Protein AF-A0A8S9KNM1-F1 (afdb_monomer_lite)

Sequence (98 aa):
MGGGGMEELTEDEKRALRGSKFAPLTSLPSSSRSQLPRLAHPGGPLKTNKAAALAKFLERKLQDPNGLSSIDPDLIELAVKNARDTVISSEYCKTKIL

Structure (mmCIF, N/CA/C/O backbone):
data_AF-A0A8S9KNM1-F1
#
_entry.id   AF-A0A8S9KNM1-F1
#
loop_
_atom_site.group_PDB
_atom_site.id
_atom_site.type_symbol
_atom_site.label_atom_id
_atom_site.label_alt_id
_atom_site.label_comp_id
_atom_site.label_asym_id
_atom_site.label_entity_id
_atom_site.label_seq_id
_atom_site.pdbx_PDB_ins_code
_atom_site.Cartn_x
_atom_site.Cartn_y
_atom_site.Cartn_z
_atom_site.occupancy
_atom_site.B_iso_or_equiv
_atom_site.auth_seq_id
_atom_site.auth_comp_id
_atom_site.auth_asym_id
_atom_site.auth_atom_id
_atom_site.pdbx_PDB_model_num
ATOM 1 N N . MET A 1 1 ? -4.610 57.452 -8.379 1.00 40.00 1 MET A N 1
ATOM 2 C CA . MET A 1 1 ? -4.858 56.864 -7.045 1.00 40.00 1 MET A CA 1
ATOM 3 C C . MET A 1 1 ? -3.548 56.306 -6.505 1.00 40.00 1 MET A C 1
ATOM 5 O O . MET A 1 1 ? -2.939 55.520 -7.216 1.00 40.00 1 MET A O 1
ATOM 9 N N . GLY A 1 2 ? -3.169 56.713 -5.284 1.00 42.28 2 GLY A N 1
ATOM 10 C CA . GLY A 1 2 ? -2.016 56.240 -4.493 1.00 42.28 2 GLY A CA 1
ATOM 11 C C . GLY A 1 2 ? -0.707 56.947 -4.853 1.00 42.28 2 GLY A C 1
ATOM 12 O O . GLY A 1 2 ? -0.275 56.846 -5.989 1.00 42.28 2 GLY A O 1
ATOM 13 N N . GLY A 1 3 ? -0.012 57.699 -4.003 1.00 40.81 3 GLY A N 1
ATOM 14 C CA . GLY A 1 3 ? -0.019 57.946 -2.550 1.00 40.81 3 GLY A CA 1
ATOM 15 C C . GLY A 1 3 ? 1.417 58.434 -2.267 1.00 40.81 3 GLY A C 1
ATOM 16 O O . GLY A 1 3 ? 2.352 57.832 -2.774 1.00 40.81 3 GLY A O 1
ATOM 17 N N . GLY A 1 4 ? 1.703 59.598 -1.693 1.00 41.41 4 GLY A N 1
ATOM 18 C CA . GLY A 1 4 ? 1.230 60.128 -0.422 1.00 41.41 4 GLY A CA 1
ATOM 19 C C . GLY A 1 4 ? 2.421 60.106 0.545 1.00 41.41 4 GLY A C 1
ATOM 20 O O . GLY A 1 4 ? 2.711 59.056 1.100 1.00 41.41 4 GLY A O 1
ATOM 21 N N . GLY A 1 5 ? 3.108 61.247 0.698 1.00 44.25 5 GLY A N 1
ATOM 22 C CA . GLY A 1 5 ? 4.025 61.522 1.815 1.00 44.25 5 GLY A CA 1
ATOM 23 C C . GLY A 1 5 ? 5.495 61.116 1.650 1.00 44.25 5 GLY A C 1
ATOM 24 O O . GLY A 1 5 ? 5.974 60.251 2.370 1.00 44.25 5 GLY A O 1
ATOM 25 N N . MET A 1 6 ? 6.251 61.803 0.788 1.00 49.16 6 MET A N 1
ATOM 26 C CA . MET A 1 6 ? 7.653 62.105 1.121 1.00 49.16 6 MET A CA 1
ATOM 27 C C . MET A 1 6 ? 7.691 63.511 1.708 1.00 49.16 6 MET A C 1
ATOM 29 O O . MET A 1 6 ? 8.145 64.459 1.074 1.00 49.16 6 MET A O 1
ATOM 33 N N . GLU A 1 7 ? 7.127 63.641 2.909 1.00 53.19 7 GLU A N 1
ATOM 34 C CA . GLU A 1 7 ? 7.521 64.731 3.790 1.00 53.19 7 GLU A CA 1
ATOM 35 C C . GLU A 1 7 ? 9.034 64.606 3.980 1.00 53.19 7 GLU A C 1
ATOM 37 O O . GLU A 1 7 ? 9.571 63.505 4.128 1.00 53.19 7 GLU A O 1
ATOM 42 N N . GLU A 1 8 ? 9.728 65.724 3.824 1.00 62.62 8 GLU A N 1
ATOM 43 C CA . GLU A 1 8 ? 11.176 65.825 3.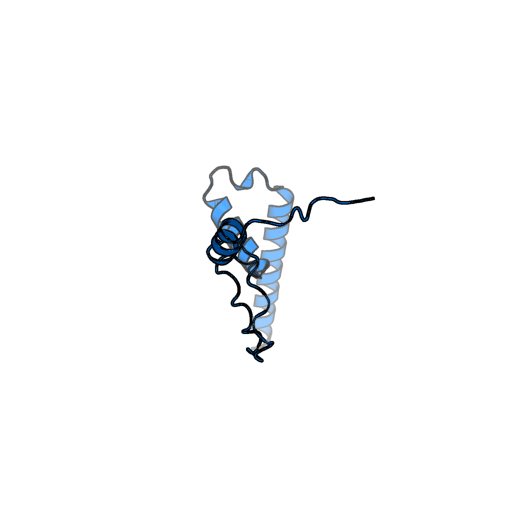865 1.00 62.62 8 GLU A CA 1
ATOM 44 C C . GLU A 1 8 ? 11.690 65.311 5.213 1.00 62.62 8 GLU A C 1
ATOM 46 O O . GLU A 1 8 ? 11.739 66.044 6.195 1.00 62.62 8 GLU A O 1
ATOM 51 N N . LEU A 1 9 ? 12.028 64.020 5.269 1.00 62.06 9 LEU A N 1
ATOM 52 C CA . LEU A 1 9 ? 12.544 63.400 6.484 1.00 62.06 9 LEU A CA 1
ATOM 53 C C . LEU A 1 9 ? 13.780 64.174 6.943 1.00 62.06 9 LEU A C 1
ATOM 55 O O . LEU A 1 9 ? 14.692 64.433 6.137 1.00 62.06 9 LEU A O 1
ATOM 59 N N . THR A 1 10 ? 13.806 64.520 8.227 1.00 73.25 10 THR A N 1
ATOM 60 C CA . THR A 1 10 ? 14.947 65.206 8.834 1.00 73.25 10 THR A CA 1
ATOM 61 C C . THR A 1 10 ? 16.213 64.354 8.674 1.00 73.25 10 THR A C 1
ATOM 63 O O . THR A 1 10 ? 16.153 63.129 8.522 1.00 73.25 10 THR A O 1
ATOM 66 N N . GLU A 1 11 ? 17.385 64.994 8.644 1.00 76.12 11 GLU A N 1
ATOM 67 C CA . GLU A 1 11 ? 18.688 64.319 8.468 1.00 76.12 11 GLU A CA 1
ATOM 68 C C . GLU A 1 11 ? 18.862 63.121 9.426 1.00 76.12 11 GLU A C 1
ATOM 70 O O . GLU A 1 11 ? 19.364 62.064 9.028 1.00 76.12 11 GLU A O 1
ATOM 75 N N . ASP A 1 12 ? 18.356 63.241 10.656 1.00 75.88 12 ASP A N 1
ATOM 76 C CA . ASP A 1 12 ? 18.406 62.185 11.669 1.00 75.88 12 ASP A CA 1
ATOM 77 C C . ASP A 1 12 ? 17.510 60.982 11.331 1.00 75.88 12 ASP A C 1
ATOM 79 O O . ASP A 1 12 ? 17.934 59.828 11.462 1.00 75.88 12 ASP A O 1
ATOM 83 N N . GLU A 1 13 ? 16.307 61.216 10.807 1.00 76.38 13 GLU A N 1
ATOM 84 C CA . GLU A 1 13 ? 15.384 60.156 10.383 1.00 76.38 13 GLU A CA 1
ATOM 85 C C . GLU A 1 13 ? 15.915 59.409 9.152 1.00 76.38 13 GLU A C 1
ATOM 87 O O . GLU A 1 13 ? 15.865 58.173 9.087 1.00 76.38 13 GLU A O 1
ATOM 92 N N . LYS A 1 14 ? 16.530 60.131 8.204 1.00 70.56 14 LYS A N 1
ATOM 93 C CA . LYS A 1 14 ? 17.221 59.524 7.052 1.00 70.56 14 LYS A CA 1
ATOM 94 C C . LYS A 1 14 ? 18.376 58.626 7.503 1.00 70.56 14 LYS A C 1
ATOM 96 O O . LYS A 1 14 ? 18.586 57.544 6.940 1.00 70.56 14 LYS A O 1
ATOM 101 N N . ARG A 1 15 ? 19.116 59.030 8.539 1.00 73.31 15 ARG A N 1
ATOM 102 C CA . ARG A 1 15 ? 20.232 58.249 9.089 1.00 73.31 15 ARG A CA 1
ATOM 103 C C . ARG A 1 15 ? 19.752 57.011 9.853 1.00 73.31 15 ARG A C 1
ATOM 105 O O . ARG A 1 15 ? 20.371 55.951 9.723 1.00 73.31 15 ARG A O 1
ATOM 112 N N . ALA A 1 16 ? 18.627 57.106 10.561 1.00 75.19 16 ALA A N 1
ATOM 113 C CA . ALA A 1 16 ? 17.987 55.977 11.234 1.00 75.19 16 ALA A CA 1
ATOM 114 C C . ALA A 1 16 ? 17.506 54.899 10.243 1.00 75.19 16 ALA A C 1
ATOM 116 O O . ALA A 1 16 ? 17.754 53.708 10.456 1.00 75.19 16 ALA A O 1
ATOM 117 N N . LEU A 1 17 ? 16.912 55.297 9.110 1.00 66.50 17 LEU A N 1
ATOM 118 C CA . LEU A 1 17 ? 16.503 54.362 8.053 1.00 66.50 17 LEU A CA 1
ATOM 119 C C . LEU A 1 17 ? 17.694 53.635 7.411 1.00 66.50 17 LEU A C 1
ATOM 121 O O . LEU A 1 17 ? 17.582 52.452 7.091 1.00 66.50 17 LEU A O 1
ATOM 125 N N . ARG A 1 18 ? 18.861 54.287 7.294 1.00 67.25 18 ARG A N 1
ATOM 126 C CA . ARG A 1 18 ? 20.101 53.644 6.818 1.00 67.25 18 ARG A CA 1
ATOM 127 C C . ARG A 1 18 ? 20.642 52.594 7.798 1.00 67.25 18 ARG A C 1
ATOM 129 O O . ARG A 1 18 ? 21.277 51.633 7.371 1.00 67.25 18 ARG A O 1
ATOM 136 N N . GLY A 1 19 ? 20.406 52.773 9.098 1.00 65.56 19 GLY A N 1
ATOM 137 C CA . GLY A 1 19 ? 20.768 51.810 10.145 1.00 65.56 19 GLY A CA 1
ATOM 138 C C . GLY A 1 19 ? 19.749 50.680 10.346 1.00 65.56 19 GLY A C 1
ATOM 139 O O . GLY A 1 19 ? 20.046 49.705 11.044 1.00 65.56 19 GLY A O 1
ATOM 140 N N . SER A 1 20 ? 18.562 50.792 9.741 1.00 66.62 20 SER A N 1
ATOM 141 C CA . SER A 1 20 ? 17.474 49.825 9.885 1.00 66.62 20 SER A CA 1
ATOM 142 C C . SER A 1 20 ? 17.821 48.481 9.241 1.00 66.62 20 SER A C 1
ATOM 144 O O . SER A 1 20 ? 18.112 48.388 8.051 1.00 66.62 20 SER A O 1
ATOM 146 N N . LYS A 1 21 ? 17.721 47.400 10.024 1.00 68.94 21 LYS A N 1
ATOM 147 C CA . LYS A 1 21 ? 17.876 46.005 9.561 1.00 68.94 21 LYS A CA 1
ATOM 148 C C . LYS A 1 21 ? 16.749 45.552 8.618 1.00 68.94 21 LYS A C 1
ATOM 150 O O . LYS A 1 21 ? 16.854 44.476 8.039 1.00 68.94 21 LYS A O 1
ATOM 155 N N . PHE A 1 22 ? 15.690 46.353 8.496 1.00 67.12 22 PHE A N 1
ATOM 156 C CA . PHE A 1 22 ? 14.492 46.063 7.708 1.00 67.12 22 PHE A CA 1
ATOM 157 C C . PHE A 1 22 ? 14.403 46.866 6.406 1.00 67.12 22 PHE A C 1
ATOM 159 O O . PHE A 1 22 ? 13.425 46.715 5.675 1.00 67.12 22 PHE A O 1
ATOM 166 N N . ALA A 1 23 ? 15.400 47.698 6.081 1.00 63.72 23 ALA A N 1
ATOM 167 C CA . ALA A 1 23 ? 15.472 48.274 4.745 1.00 63.72 23 ALA A CA 1
ATOM 168 C C . ALA A 1 23 ? 15.638 47.126 3.728 1.00 63.72 23 ALA A C 1
ATOM 170 O O . ALA A 1 23 ? 16.505 46.268 3.940 1.00 63.72 23 ALA A O 1
ATOM 171 N N . PRO A 1 24 ? 14.838 47.072 2.641 1.00 60.97 24 PRO A N 1
ATOM 172 C CA . PRO A 1 24 ? 15.089 46.138 1.553 1.00 60.97 24 PRO A CA 1
ATOM 173 C C . PRO A 1 24 ? 16.542 46.328 1.147 1.00 60.97 24 PRO A C 1
ATOM 175 O O . PRO A 1 24 ? 16.922 47.454 0.830 1.00 60.97 24 PRO A O 1
ATOM 178 N N . LEU A 1 25 ? 17.357 45.273 1.249 1.00 59.34 25 LEU A N 1
ATOM 179 C CA . LEU A 1 25 ? 18.777 45.329 0.916 1.00 59.34 25 LEU A CA 1
ATOM 180 C C . LEU A 1 25 ? 18.884 45.915 -0.490 1.00 59.34 25 LEU A C 1
ATOM 182 O O . LEU A 1 25 ? 18.550 45.243 -1.468 1.00 59.34 25 LEU A O 1
ATOM 186 N N . THR A 1 26 ? 19.243 47.193 -0.582 1.00 52.25 26 THR A 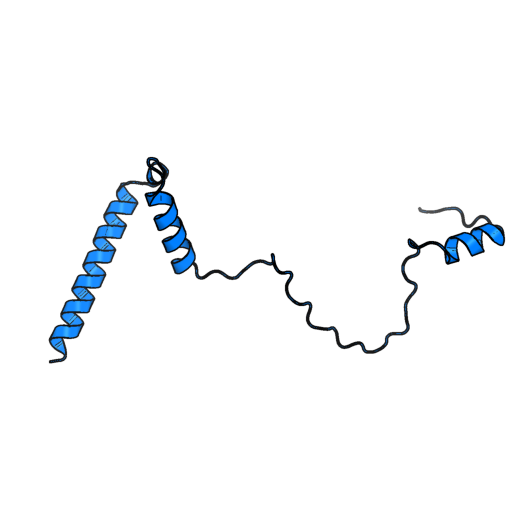N 1
ATOM 187 C CA . THR A 1 26 ? 19.285 47.905 -1.846 1.00 52.25 26 THR A CA 1
ATOM 188 C C . THR A 1 26 ? 20.343 47.219 -2.691 1.00 52.25 26 THR A C 1
ATOM 190 O O . THR A 1 26 ? 21.525 47.232 -2.360 1.00 52.25 26 THR A O 1
ATOM 193 N N . SER A 1 27 ? 19.860 46.517 -3.720 1.00 54.31 27 SER A N 1
ATOM 194 C CA . SER A 1 27 ? 20.552 46.153 -4.955 1.00 54.31 27 SER A CA 1
ATOM 195 C C . SER A 1 27 ? 22.078 46.190 -4.848 1.00 54.31 27 SER A C 1
ATOM 197 O O . SER A 1 27 ? 22.717 47.143 -5.300 1.00 54.31 27 SER A O 1
ATOM 199 N N . LEU A 1 28 ? 22.674 45.141 -4.267 1.00 49.28 28 LEU A N 1
ATOM 200 C CA . LEU A 1 28 ? 24.087 44.879 -4.522 1.00 49.28 28 LEU A CA 1
ATOM 201 C C . LEU A 1 28 ? 24.273 44.792 -6.046 1.00 49.28 28 LEU A C 1
ATOM 203 O O . LEU A 1 28 ? 23.381 44.262 -6.723 1.00 49.28 28 LEU A O 1
ATOM 207 N N . PRO A 1 29 ? 25.396 45.298 -6.596 1.00 45.94 29 PRO A N 1
ATOM 208 C CA . PRO A 1 29 ? 25.679 45.150 -8.015 1.00 45.94 29 PRO A CA 1
ATOM 209 C C . PRO A 1 29 ? 25.522 43.677 -8.359 1.00 45.94 29 PRO A C 1
ATOM 211 O O . PRO A 1 29 ? 25.901 42.825 -7.552 1.00 45.94 29 PRO A O 1
ATOM 214 N N . SER A 1 30 ? 24.918 43.413 -9.519 1.00 53.28 30 SER A N 1
ATOM 215 C CA . SER A 1 30 ? 24.730 42.095 -10.121 1.00 53.28 30 SER A CA 1
ATOM 216 C C . SER A 1 30 ? 26.085 41.403 -10.278 1.00 53.28 30 SER A C 1
ATOM 218 O O . SER A 1 30 ? 26.650 41.311 -11.360 1.00 53.28 30 SER A O 1
ATOM 220 N N . SER A 1 31 ? 26.651 40.962 -9.163 1.00 47.22 31 SER A N 1
ATOM 221 C CA . SER A 1 31 ? 27.779 40.075 -9.112 1.00 47.22 31 SER A CA 1
ATOM 222 C C . SER A 1 31 ? 27.187 38.758 -9.546 1.00 47.22 31 SER A C 1
ATOM 224 O O . SER A 1 31 ? 26.225 38.287 -8.934 1.00 47.22 31 SER A O 1
ATOM 226 N N . SER A 1 32 ? 27.715 38.234 -10.644 1.00 55.12 32 SER A N 1
ATOM 227 C CA . SER A 1 32 ? 27.473 36.915 -11.211 1.00 55.12 32 SER A CA 1
ATOM 228 C C . SER A 1 32 ? 27.796 35.814 -10.197 1.00 55.12 32 SER A C 1
ATOM 230 O O . SER A 1 32 ? 28.643 34.953 -10.422 1.00 55.12 32 SER A O 1
ATOM 232 N N . ARG A 1 33 ? 27.121 35.831 -9.048 1.00 55.16 33 ARG A N 1
ATOM 233 C CA . ARG A 1 33 ? 27.015 34.726 -8.126 1.00 55.16 33 ARG A CA 1
ATOM 234 C C . ARG A 1 33 ? 26.077 33.786 -8.843 1.00 55.16 33 ARG A C 1
ATOM 236 O O . ARG A 1 33 ? 24.858 33.915 -8.736 1.00 55.16 33 ARG A O 1
ATOM 243 N N . SER A 1 34 ? 26.694 32.944 -9.673 1.00 58.12 34 SER A N 1
ATOM 244 C CA . SER A 1 34 ? 26.235 31.597 -9.982 1.00 58.12 34 SER A CA 1
ATOM 245 C C . SER A 1 34 ? 25.098 31.258 -9.038 1.00 58.12 34 SER A C 1
ATOM 247 O O . SER A 1 34 ? 25.313 31.189 -7.825 1.00 58.12 34 SER A O 1
ATOM 249 N N . GLN A 1 35 ? 23.872 31.216 -9.569 1.00 61.59 35 GLN A N 1
ATOM 250 C CA . GLN A 1 35 ? 22.709 30.829 -8.792 1.00 61.59 35 GLN A CA 1
ATOM 251 C C . GLN A 1 35 ? 23.040 29.453 -8.232 1.00 61.59 35 GLN A C 1
ATOM 253 O O . GLN A 1 35 ? 22.943 28.456 -8.943 1.00 61.59 35 GLN A O 1
ATOM 258 N N . LEU A 1 36 ? 23.556 29.423 -7.001 1.00 63.62 36 LEU A N 1
ATOM 259 C CA . LEU A 1 36 ? 23.901 28.193 -6.324 1.00 63.62 36 LEU A CA 1
ATOM 260 C C . LEU A 1 36 ? 22.608 27.388 -6.369 1.00 63.62 36 LEU A C 1
ATOM 262 O O . LEU A 1 36 ? 21.579 27.928 -5.937 1.00 63.62 36 LEU A O 1
ATOM 266 N N . PRO A 1 37 ? 22.614 26.180 -6.965 1.00 69.31 37 PRO A N 1
ATOM 267 C CA . PRO A 1 37 ? 21.420 25.360 -7.026 1.00 69.31 37 PRO A CA 1
ATOM 268 C C . PRO A 1 37 ? 20.868 25.313 -5.613 1.00 69.31 37 PRO A C 1
ATOM 270 O O . PRO A 1 37 ? 21.594 24.924 -4.695 1.00 69.31 37 PRO A O 1
ATOM 273 N N . ARG A 1 38 ? 19.650 25.832 -5.412 1.00 69.00 38 ARG A N 1
ATOM 274 C CA . ARG A 1 38 ? 19.052 25.883 -4.078 1.00 69.00 38 ARG A CA 1
ATOM 275 C C . ARG A 1 38 ? 19.053 24.447 -3.580 1.00 69.00 38 ARG A C 1
ATOM 277 O O . ARG A 1 38 ? 18.321 23.621 -4.123 1.00 69.00 38 ARG A O 1
ATOM 284 N N . LEU A 1 39 ? 19.924 24.146 -2.616 1.00 68.88 39 LEU A N 1
ATOM 285 C CA . LEU A 1 39 ? 19.942 22.843 -1.976 1.00 68.88 39 LEU A CA 1
ATOM 286 C C . LEU A 1 39 ? 18.526 22.626 -1.469 1.00 68.88 39 LEU A C 1
ATOM 288 O O . LEU A 1 39 ? 17.971 23.489 -0.782 1.00 68.88 39 LEU A O 1
ATOM 292 N N . ALA A 1 40 ? 17.907 21.533 -1.912 1.00 72.31 40 ALA A N 1
ATOM 293 C CA . ALA A 1 40 ? 16.562 21.211 -1.489 1.00 72.31 40 ALA A CA 1
ATOM 294 C C . ALA A 1 40 ? 16.548 21.243 0.042 1.00 72.31 40 ALA A C 1
ATOM 296 O O . ALA A 1 40 ? 17.362 20.583 0.686 1.00 72.31 40 ALA A O 1
ATOM 297 N N . HIS A 1 41 ? 15.665 22.063 0.613 1.00 73.81 41 HIS A N 1
ATOM 298 C CA . HIS A 1 41 ? 15.395 22.050 2.044 1.00 73.81 41 HIS A CA 1
ATOM 299 C C . HIS A 1 41 ? 15.270 20.601 2.544 1.00 73.81 41 HIS A C 1
ATOM 301 O O . HIS A 1 41 ? 14.634 19.785 1.871 1.00 73.81 41 HIS A O 1
ATOM 307 N N . PRO A 1 42 ? 15.835 20.273 3.717 1.00 74.94 42 PRO A N 1
ATOM 308 C CA . PRO A 1 42 ? 15.837 18.909 4.250 1.00 74.94 42 PRO A CA 1
ATOM 309 C C . PRO A 1 42 ? 14.430 18.335 4.518 1.00 74.94 42 PRO A C 1
ATOM 311 O O . PRO A 1 42 ? 14.310 17.157 4.830 1.00 74.94 42 PRO A O 1
ATOM 314 N N . GLY A 1 43 ? 13.367 19.137 4.369 1.00 72.25 43 GLY A N 1
ATOM 315 C CA . GLY A 1 43 ? 11.962 18.718 4.424 1.00 72.25 43 GLY A CA 1
ATOM 316 C C . GLY A 1 43 ? 11.202 18.848 3.100 1.00 72.25 43 GLY A C 1
ATOM 317 O O . GLY A 1 43 ? 9.975 18.886 3.111 1.00 72.25 43 GLY A O 1
ATOM 318 N N . GLY A 1 44 ? 11.896 18.982 1.968 1.00 73.88 44 GLY A N 1
ATOM 319 C CA . GLY A 1 44 ? 11.242 19.133 0.673 1.00 73.88 44 GLY A CA 1
ATOM 320 C C . GLY A 1 44 ? 10.497 17.894 0.201 1.00 73.88 44 GLY A C 1
ATOM 321 O O . GLY A 1 44 ? 10.759 16.804 0.705 1.00 73.88 44 GLY A O 1
ATOM 322 N N . PRO A 1 45 ? 9.578 18.035 -0.777 1.00 70.75 45 PRO A N 1
ATOM 323 C CA . PRO A 1 45 ? 8.818 16.909 -1.303 1.00 70.75 45 PRO A CA 1
ATOM 324 C C . PRO A 1 45 ? 9.759 15.812 -1.804 1.00 70.75 45 PRO A C 1
ATOM 326 O O . PRO A 1 45 ? 10.389 15.923 -2.858 1.00 70.75 45 PRO A O 1
ATOM 329 N N . LEU A 1 46 ? 9.878 14.744 -1.019 1.00 70.56 46 LEU A N 1
ATOM 330 C CA . LEU A 1 46 ? 10.654 13.578 -1.394 1.00 70.56 46 LEU A CA 1
ATOM 331 C C . LEU A 1 46 ? 9.833 12.798 -2.412 1.00 70.56 46 LEU A C 1
ATOM 333 O O . LEU A 1 46 ? 8.741 12.315 -2.116 1.00 70.56 46 LEU A O 1
ATOM 337 N N . LYS A 1 47 ? 10.373 12.654 -3.621 1.00 75.75 47 LYS A N 1
ATOM 338 C CA . LYS A 1 47 ? 9.873 11.681 -4.594 1.00 75.75 47 LYS A CA 1
ATOM 339 C C . LYS A 1 47 ? 10.036 10.279 -3.998 1.00 75.75 47 LYS A C 1
ATOM 341 O O . LYS A 1 47 ? 11.116 9.697 -4.045 1.00 75.75 47 LYS A O 1
ATOM 346 N N . THR A 1 48 ? 8.981 9.757 -3.381 1.00 82.44 48 THR A N 1
ATOM 347 C CA . THR A 1 48 ? 8.960 8.406 -2.819 1.00 82.44 48 THR A CA 1
ATOM 348 C C . THR A 1 48 ? 8.539 7.409 -3.891 1.00 82.44 48 THR A C 1
ATOM 350 O O . THR A 1 48 ? 7.658 7.666 -4.712 1.00 82.44 48 THR A O 1
ATOM 353 N N . ASN A 1 49 ? 9.184 6.242 -3.907 1.00 91.31 49 ASN A N 1
ATOM 354 C CA . ASN A 1 49 ? 8.717 5.130 -4.724 1.00 91.31 49 ASN A CA 1
ATOM 355 C C . ASN A 1 49 ? 7.329 4.715 -4.212 1.00 91.31 49 ASN A C 1
ATOM 357 O O . ASN A 1 49 ? 7.204 4.296 -3.061 1.00 91.31 49 ASN A O 1
ATOM 361 N N . LYS A 1 50 ? 6.302 4.833 -5.065 1.00 91.62 50 LYS A N 1
ATOM 362 C CA . LYS A 1 50 ? 4.906 4.555 -4.698 1.00 91.62 50 LYS A CA 1
ATOM 363 C C . LYS A 1 50 ? 4.731 3.148 -4.121 1.00 91.62 50 LYS A C 1
ATOM 365 O O . LYS A 1 50 ? 4.048 3.002 -3.117 1.00 91.62 50 LYS A O 1
ATOM 370 N N . ALA A 1 51 ? 5.399 2.143 -4.691 1.00 89.75 51 ALA A N 1
ATOM 371 C CA . ALA A 1 51 ? 5.335 0.768 -4.201 1.00 89.75 51 ALA A CA 1
ATOM 372 C C . ALA A 1 51 ? 5.989 0.627 -2.819 1.00 89.75 51 ALA A C 1
ATOM 374 O O . ALA A 1 51 ? 5.398 0.056 -1.907 1.00 89.75 51 ALA A O 1
ATOM 375 N N . ALA A 1 52 ? 7.175 1.212 -2.632 1.00 90.19 52 ALA A N 1
ATOM 376 C CA . ALA A 1 52 ? 7.870 1.162 -1.345 1.00 90.19 52 ALA A CA 1
ATOM 377 C C . ALA A 1 52 ? 7.103 1.912 -0.241 1.00 90.19 52 ALA A C 1
ATOM 379 O O . ALA A 1 52 ? 7.048 1.457 0.900 1.00 90.19 52 ALA A O 1
ATOM 380 N N . ALA A 1 53 ? 6.497 3.053 -0.577 1.00 92.31 53 ALA A N 1
ATOM 381 C CA . ALA A 1 53 ? 5.656 3.808 0.342 1.00 92.31 53 ALA A CA 1
ATOM 382 C C . ALA A 1 53 ? 4.404 3.012 0.737 1.00 92.31 53 ALA A C 1
ATOM 384 O O . ALA A 1 53 ? 4.059 2.976 1.918 1.00 92.31 53 ALA A O 1
ATOM 385 N N . LEU A 1 54 ? 3.768 2.338 -0.228 1.00 90.25 54 LEU A N 1
ATOM 386 C CA . LEU A 1 54 ? 2.606 1.487 0.017 1.00 90.25 54 LEU A CA 1
ATOM 387 C C . LEU A 1 54 ? 2.958 0.296 0.921 1.00 90.25 54 LEU A C 1
ATOM 389 O O . LEU A 1 54 ? 2.254 0.043 1.893 1.00 90.25 54 LEU A O 1
ATOM 393 N N . ALA A 1 55 ? 4.079 -0.384 0.662 1.00 91.12 55 ALA A N 1
ATOM 394 C CA . ALA A 1 55 ? 4.538 -1.511 1.476 1.00 91.12 55 ALA A CA 1
ATOM 395 C C . ALA A 1 55 ? 4.769 -1.100 2.940 1.00 91.12 55 ALA A C 1
ATOM 397 O O . ALA 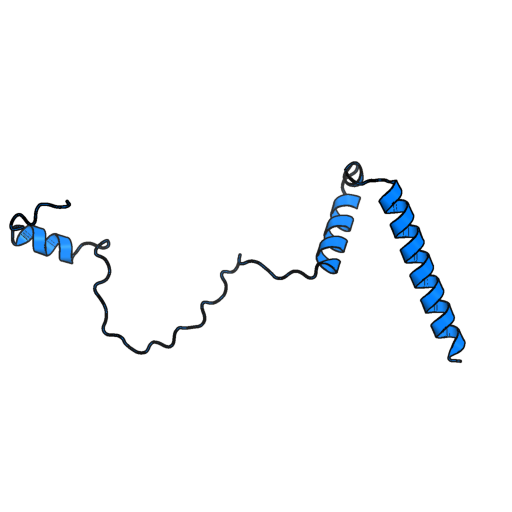A 1 55 ? 4.237 -1.724 3.854 1.00 91.12 55 ALA A O 1
ATOM 398 N N . LYS A 1 56 ? 5.473 0.018 3.162 1.00 93.31 56 LYS A N 1
ATOM 399 C CA . LYS A 1 56 ? 5.692 0.571 4.510 1.00 93.31 56 LYS A CA 1
ATOM 400 C C . LYS A 1 56 ? 4.408 1.059 5.174 1.00 93.31 56 LYS A C 1
ATOM 402 O O . LYS A 1 56 ? 4.309 1.090 6.397 1.00 93.31 56 LYS A O 1
ATOM 407 N N . PHE A 1 57 ? 3.436 1.525 4.394 1.00 91.50 57 PHE A N 1
ATOM 408 C CA . PHE A 1 57 ? 2.131 1.886 4.932 1.00 91.50 57 PHE A CA 1
ATOM 409 C C . PHE A 1 57 ? 1.400 0.646 5.451 1.00 91.50 57 PHE A C 1
ATOM 411 O O . PHE A 1 57 ? 0.962 0.661 6.597 1.00 91.50 57 PHE A O 1
ATOM 418 N N . LEU A 1 58 ? 1.332 -0.423 4.652 1.00 91.19 58 LEU A N 1
ATOM 419 C CA . LEU A 1 58 ? 0.692 -1.679 5.047 1.00 91.19 58 LEU A CA 1
ATOM 420 C C . LEU A 1 58 ? 1.383 -2.321 6.256 1.00 91.19 58 LEU A C 1
ATOM 422 O O . LEU A 1 58 ? 0.698 -2.730 7.185 1.00 91.19 58 LEU A O 1
ATOM 426 N N . GLU A 1 59 ? 2.717 -2.326 6.301 1.00 92.06 59 GLU A N 1
ATOM 427 C CA . GLU A 1 59 ? 3.485 -2.808 7.459 1.00 92.06 59 GLU A CA 1
ATOM 428 C C . GLU A 1 59 ? 3.095 -2.075 8.749 1.00 92.06 59 GLU A C 1
ATOM 430 O O . GLU A 1 59 ? 2.810 -2.711 9.760 1.00 92.06 59 GLU A O 1
ATOM 435 N N . ARG A 1 60 ? 3.002 -0.739 8.707 1.00 94.19 60 ARG A N 1
ATOM 436 C CA . ARG A 1 60 ? 2.559 0.049 9.867 1.00 94.19 60 ARG A CA 1
ATOM 437 C C . ARG A 1 60 ? 1.104 -0.234 10.234 1.00 94.19 60 ARG A C 1
ATOM 439 O O . ARG A 1 60 ? 0.799 -0.352 11.411 1.00 94.19 60 ARG A O 1
ATOM 446 N N . LYS A 1 61 ? 0.221 -0.380 9.241 1.00 91.44 61 LYS A N 1
ATOM 447 C CA . LYS A 1 61 ? -1.197 -0.693 9.472 1.00 91.44 61 LYS A CA 1
ATOM 448 C C . LYS A 1 61 ? -1.429 -2.084 10.056 1.00 91.44 61 LYS A C 1
ATOM 450 O O . LYS A 1 61 ? -2.408 -2.256 10.767 1.00 91.44 61 LYS A O 1
ATOM 455 N N . LEU A 1 62 ? -0.552 -3.049 9.789 1.00 90.75 62 LEU A N 1
ATOM 456 C CA . LEU A 1 62 ? -0.638 -4.395 10.363 1.00 90.75 62 LEU A CA 1
ATOM 457 C C . LEU A 1 62 ? -0.263 -4.442 11.851 1.00 90.75 62 LEU A C 1
ATOM 459 O O . LEU A 1 62 ? -0.716 -5.340 12.552 1.00 90.75 62 LEU A O 1
ATOM 463 N N . GLN A 1 63 ? 0.546 -3.493 12.333 1.00 93.50 63 GLN A N 1
ATOM 464 C CA . GLN A 1 63 ? 0.895 -3.384 13.757 1.00 93.50 63 GLN A CA 1
ATOM 465 C C . GLN A 1 63 ? -0.246 -2.789 14.594 1.00 93.50 63 GLN A C 1
ATOM 467 O O . GLN A 1 63 ? -0.331 -3.027 15.797 1.00 93.50 63 GLN A O 1
ATOM 472 N N . ASP A 1 64 ? -1.137 -2.026 13.960 1.00 91.62 64 ASP A N 1
ATOM 473 C CA . ASP A 1 64 ? -2.308 -1.459 14.610 1.00 91.62 64 ASP A CA 1
ATOM 474 C C . ASP A 1 64 ? -3.436 -2.511 14.643 1.00 91.62 64 ASP A C 1
ATOM 476 O O . ASP A 1 64 ? -3.877 -2.95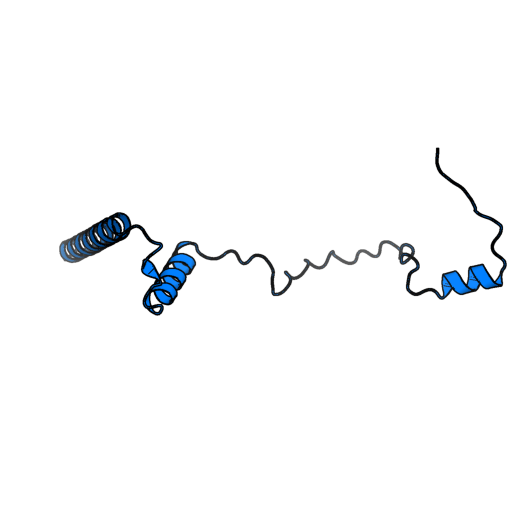7 13.581 1.00 91.62 64 ASP A O 1
ATOM 480 N N . PRO A 1 65 ? -4.005 -2.865 15.812 1.00 88.94 65 PRO A N 1
ATOM 481 C CA . PRO A 1 65 ? -5.042 -3.904 15.911 1.00 88.94 65 PRO A CA 1
ATOM 482 C C . PRO A 1 65 ? -6.315 -3.575 15.113 1.00 88.94 65 PRO A C 1
ATOM 484 O O . PRO A 1 65 ? -7.051 -4.470 14.717 1.00 88.94 65 PRO A O 1
ATOM 487 N N . ASN A 1 66 ? -6.551 -2.288 14.838 1.00 90.62 66 ASN A N 1
ATOM 488 C CA . ASN A 1 66 ? -7.651 -1.793 14.011 1.00 90.62 66 ASN A CA 1
ATOM 489 C C . ASN A 1 66 ? -7.157 -1.138 12.707 1.00 90.62 66 ASN A C 1
ATOM 491 O O . ASN A 1 66 ? -7.912 -0.423 12.056 1.00 90.62 66 ASN A O 1
ATOM 495 N N . GLY A 1 67 ? -5.889 -1.310 12.321 1.00 87.31 67 GLY A N 1
ATOM 496 C CA . GLY A 1 67 ? -5.291 -0.555 11.216 1.00 87.31 67 GLY A CA 1
ATOM 497 C C . GLY A 1 67 ? -5.852 -0.897 9.838 1.00 87.31 67 GLY A C 1
ATOM 498 O O . GLY A 1 67 ? -5.813 -0.053 8.941 1.00 87.31 67 GLY A O 1
ATOM 499 N N . LEU A 1 68 ? -6.409 -2.100 9.687 1.00 86.88 68 LEU A N 1
ATOM 500 C CA . LEU A 1 68 ? -7.024 -2.575 8.449 1.00 86.88 68 LEU A CA 1
ATOM 501 C C . LEU A 1 68 ? -8.537 -2.328 8.380 1.00 86.88 68 LEU A C 1
ATOM 503 O O . LEU A 1 68 ? -9.122 -2.557 7.331 1.00 86.88 68 LEU A O 1
ATOM 507 N N . SER A 1 69 ? -9.179 -1.843 9.450 1.00 89.56 69 SER A N 1
ATOM 508 C CA . SER A 1 69 ? -10.642 -1.663 9.471 1.00 89.56 69 SER A CA 1
ATOM 509 C C . SER A 1 69 ? -11.140 -0.603 8.484 1.00 89.56 69 SER A C 1
ATOM 511 O O . SER A 1 69 ? -12.307 -0.610 8.109 1.00 89.56 69 SER A O 1
ATOM 513 N N . SER A 1 70 ? -10.257 0.303 8.043 1.00 86.94 70 SER A N 1
ATOM 514 C CA . SER A 1 70 ? -10.564 1.313 7.026 1.00 86.94 70 SER A CA 1
ATOM 515 C C . SER A 1 70 ? -10.325 0.834 5.590 1.00 86.94 70 SER A C 1
ATOM 517 O O . SER A 1 70 ? -10.402 1.648 4.671 1.00 86.94 70 SER A O 1
ATOM 519 N N . ILE A 1 71 ? -9.913 -0.420 5.397 1.00 87.44 71 ILE A N 1
ATOM 520 C CA . ILE A 1 71 ? -9.596 -0.996 4.090 1.00 87.44 71 ILE A CA 1
ATOM 521 C C . ILE A 1 71 ? -10.703 -1.982 3.734 1.00 87.44 71 ILE A C 1
ATOM 523 O O . ILE A 1 71 ? -11.152 -2.753 4.577 1.00 87.44 71 ILE A O 1
ATOM 527 N N . ASP A 1 72 ? -11.130 -1.946 2.477 1.00 92.44 72 ASP A N 1
ATOM 528 C CA . ASP A 1 72 ? -12.114 -2.880 1.946 1.00 92.44 72 ASP A CA 1
ATOM 529 C C . ASP A 1 72 ? -11.566 -4.326 1.993 1.00 92.44 72 ASP A C 1
ATOM 531 O O . ASP A 1 72 ? -10.515 -4.590 1.391 1.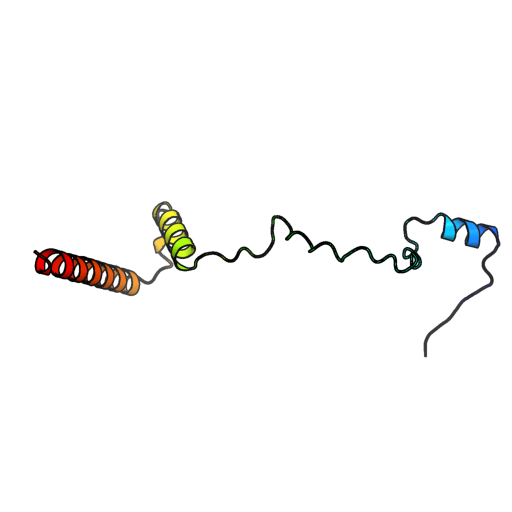00 92.44 72 ASP A O 1
ATOM 535 N N . PRO A 1 73 ? -12.224 -5.261 2.707 1.00 90.38 73 PRO A N 1
ATOM 536 C CA . PRO A 1 73 ? -11.776 -6.649 2.794 1.00 90.38 73 PRO A CA 1
ATOM 537 C C . PRO A 1 73 ? -11.745 -7.355 1.430 1.00 90.38 73 PRO A C 1
ATOM 539 O O . PRO A 1 73 ? -10.827 -8.144 1.192 1.00 90.38 73 PRO A O 1
ATOM 542 N N . ASP A 1 74 ? -12.658 -7.022 0.512 1.00 94.88 74 ASP A N 1
ATOM 543 C CA . ASP A 1 74 ? -12.729 -7.653 -0.813 1.00 94.88 74 ASP A CA 1
ATOM 544 C C . ASP A 1 74 ? -11.488 -7.298 -1.650 1.00 94.88 74 ASP A C 1
ATOM 546 O O . ASP A 1 74 ? -10.933 -8.121 -2.389 1.00 94.88 74 ASP A O 1
ATOM 550 N N . LEU A 1 75 ? -10.980 -6.072 -1.479 1.00 91.00 75 LEU A N 1
ATOM 551 C CA . LEU A 1 75 ? -9.757 -5.614 -2.133 1.00 91.00 75 LEU A CA 1
ATOM 552 C C . LEU A 1 75 ? -8.515 -6.341 -1.598 1.00 91.00 75 LEU A C 1
ATOM 554 O O . LEU A 1 75 ? -7.594 -6.629 -2.369 1.00 91.00 75 LEU A O 1
ATOM 558 N N . ILE A 1 76 ? -8.483 -6.654 -0.298 1.00 88.75 76 ILE A N 1
ATOM 559 C CA . ILE A 1 76 ? -7.393 -7.425 0.318 1.00 88.75 76 ILE A CA 1
ATOM 560 C C . ILE A 1 76 ? -7.382 -8.844 -0.251 1.00 88.75 76 ILE A C 1
ATOM 562 O O . ILE A 1 76 ? -6.325 -9.333 -0.658 1.00 88.75 76 ILE A O 1
ATOM 566 N N . GLU A 1 77 ? -8.545 -9.489 -0.325 1.00 93.12 77 GLU A N 1
ATOM 567 C CA . GLU A 1 77 ? -8.674 -10.842 -0.864 1.00 93.12 77 GLU A CA 1
ATOM 568 C C . GLU A 1 77 ? -8.196 -10.923 -2.319 1.00 93.12 77 GLU A C 1
ATOM 570 O O . GLU A 1 77 ? -7.359 -11.768 -2.666 1.00 93.12 77 GLU A O 1
ATOM 575 N N . LEU A 1 78 ? -8.656 -9.991 -3.159 1.00 95.62 78 LEU A N 1
ATOM 576 C CA . LEU A 1 78 ? -8.252 -9.919 -4.559 1.00 95.62 78 LEU A CA 1
ATOM 577 C C . LEU A 1 78 ? -6.743 -9.670 -4.705 1.00 95.62 78 LEU A C 1
ATOM 579 O O . LEU A 1 78 ? -6.089 -10.299 -5.541 1.00 95.62 78 LEU A O 1
ATOM 583 N N . ALA A 1 79 ? -6.170 -8.788 -3.881 1.00 89.94 79 ALA A N 1
ATOM 584 C CA . ALA A 1 79 ? -4.736 -8.514 -3.890 1.00 89.94 79 ALA A CA 1
ATOM 585 C C . ALA A 1 79 ? -3.910 -9.757 -3.517 1.00 89.94 79 ALA A C 1
ATOM 587 O O . ALA A 1 79 ? -2.918 -10.056 -4.187 1.00 89.94 79 ALA A O 1
ATOM 588 N N . VAL A 1 80 ? -4.332 -10.510 -2.495 1.00 90.44 80 VAL A N 1
ATOM 589 C CA . VAL A 1 80 ? -3.669 -11.757 -2.080 1.00 90.44 80 VAL A CA 1
ATOM 590 C C . VAL A 1 80 ? -3.741 -12.807 -3.186 1.00 90.44 80 VAL A C 1
ATOM 592 O O . VAL A 1 80 ? -2.728 -13.450 -3.477 1.00 90.44 80 VAL A O 1
ATOM 595 N N . LYS A 1 81 ? -4.902 -12.959 -3.831 1.00 95.06 81 LYS A N 1
ATOM 596 C CA . LYS A 1 81 ? -5.073 -13.873 -4.965 1.00 95.06 81 LYS A CA 1
ATOM 597 C C . LYS A 1 81 ? -4.116 -13.523 -6.110 1.00 95.06 81 LYS A C 1
ATOM 599 O O . LYS A 1 81 ? -3.295 -14.352 -6.490 1.00 95.06 81 LYS A O 1
ATOM 604 N N . ASN A 1 82 ? -4.136 -12.271 -6.568 1.00 92.38 82 ASN A N 1
ATOM 605 C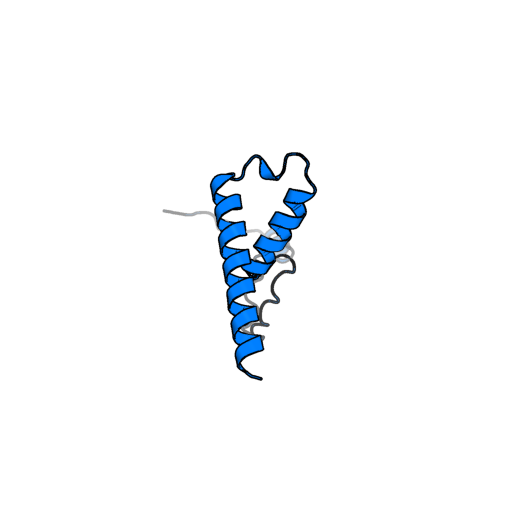 CA . ASN A 1 82 ? -3.283 -11.804 -7.666 1.00 92.38 82 ASN A CA 1
ATOM 606 C C . ASN A 1 82 ? -1.782 -11.954 -7.355 1.00 92.38 82 ASN A C 1
ATOM 608 O O . ASN A 1 82 ? -0.988 -12.301 -8.234 1.00 92.38 82 ASN A O 1
ATOM 612 N N . ALA A 1 83 ? -1.374 -11.710 -6.104 1.00 89.12 83 ALA A N 1
ATOM 613 C CA . ALA A 1 83 ? 0.011 -11.882 -5.677 1.00 89.12 83 ALA A CA 1
ATOM 614 C C . ALA A 1 83 ? 0.452 -13.352 -5.750 1.00 89.12 83 ALA A C 1
ATOM 616 O O . ALA A 1 83 ? 1.524 -13.642 -6.284 1.00 89.12 83 ALA A O 1
ATOM 617 N N . ARG A 1 84 ? -0.381 -14.285 -5.266 1.00 90.38 84 ARG A N 1
ATOM 618 C CA . ARG A 1 84 ? -0.106 -15.729 -5.353 1.00 90.38 84 ARG A CA 1
ATOM 619 C C . ARG A 1 84 ? -0.016 -16.189 -6.801 1.00 90.38 84 ARG A C 1
ATOM 621 O O . ARG A 1 84 ? 0.951 -16.860 -7.149 1.00 90.38 84 ARG A O 1
ATOM 628 N N . ASP A 1 85 ? -0.955 -15.768 -7.642 1.00 90.19 85 ASP A N 1
ATOM 629 C CA . ASP A 1 85 ? -0.965 -16.114 -9.066 1.00 90.19 85 ASP A CA 1
ATOM 630 C C . ASP A 1 85 ? 0.313 -15.623 -9.773 1.00 90.19 85 ASP A C 1
ATOM 632 O O . ASP A 1 85 ? 0.901 -16.339 -10.588 1.00 90.19 85 ASP A O 1
ATOM 636 N N . THR A 1 86 ? 0.806 -14.435 -9.401 1.00 85.69 86 THR A N 1
ATOM 637 C CA . THR A 1 86 ? 2.062 -13.877 -9.931 1.00 85.69 86 THR A CA 1
ATOM 638 C C . THR A 1 86 ? 3.285 -14.688 -9.491 1.00 85.69 86 THR A C 1
ATOM 640 O O . THR A 1 86 ? 4.149 -14.985 -10.319 1.00 85.69 86 THR A O 1
ATOM 643 N N . VAL A 1 87 ? 3.362 -15.081 -8.213 1.00 77.25 87 VAL A N 1
ATOM 644 C CA . VAL A 1 87 ? 4.461 -15.918 -7.696 1.00 77.25 87 VAL A CA 1
ATOM 645 C C . VAL A 1 87 ? 4.459 -17.273 -8.398 1.00 77.25 87 VAL A C 1
ATOM 647 O O . VAL A 1 87 ? 5.479 -17.670 -8.956 1.00 77.25 87 VAL A O 1
ATOM 650 N N . ILE A 1 88 ? 3.303 -17.931 -8.466 1.00 69.12 88 ILE A N 1
ATOM 651 C CA . ILE A 1 88 ? 3.139 -19.241 -9.102 1.00 69.12 88 ILE A CA 1
ATOM 652 C C . ILE A 1 88 ? 3.562 -19.191 -10.581 1.00 69.12 88 ILE A C 1
ATOM 654 O O . ILE A 1 88 ? 4.340 -20.033 -11.027 1.00 69.12 88 ILE A O 1
ATOM 658 N N . SER A 1 89 ? 3.131 -18.172 -11.329 1.00 62.97 89 SER A N 1
ATOM 659 C CA . SER A 1 89 ? 3.533 -17.968 -12.730 1.00 62.97 89 SER A CA 1
ATOM 660 C C . SER A 1 89 ? 5.052 -17.792 -12.895 1.00 62.97 89 SER A C 1
ATOM 662 O O . SER A 1 89 ? 5.657 -18.350 -13.814 1.00 62.97 89 SER A O 1
ATOM 664 N N . SER A 1 90 ? 5.697 -17.069 -11.973 1.00 61.34 90 SER A N 1
ATOM 665 C CA . SER A 1 90 ? 7.150 -16.864 -12.005 1.00 61.34 90 SER A CA 1
ATOM 666 C C . SER A 1 90 ? 7.951 -18.133 -11.681 1.00 61.34 90 SER A C 1
ATOM 668 O O . SER A 1 90 ? 8.991 -18.370 -12.301 1.00 61.34 90 SER A O 1
ATOM 670 N N . GLU A 1 91 ? 7.446 -18.983 -10.782 1.00 59.91 91 GLU A N 1
ATOM 671 C CA . GLU A 1 91 ? 8.077 -20.258 -10.428 1.00 59.91 91 GLU A CA 1
ATOM 672 C C . GLU A 1 91 ? 8.021 -21.242 -11.606 1.00 59.91 91 GLU A C 1
ATOM 674 O O . GLU A 1 91 ? 9.053 -21.802 -11.978 1.00 59.91 91 GLU A O 1
ATOM 679 N N . TYR A 1 92 ? 6.875 -21.357 -12.292 1.00 56.34 92 TYR A N 1
ATOM 680 C CA . TYR A 1 92 ? 6.756 -22.172 -13.512 1.00 56.34 92 TYR A CA 1
ATOM 681 C C . TYR A 1 92 ? 7.647 -21.681 -14.664 1.00 56.34 92 TYR A C 1
ATOM 683 O O . TYR A 1 92 ? 8.087 -22.485 -15.489 1.00 56.34 92 TYR A O 1
ATOM 691 N N . CYS A 1 93 ? 7.944 -20.381 -14.729 1.00 51.34 93 CYS A N 1
ATOM 692 C CA . CYS A 1 93 ? 8.852 -19.826 -15.734 1.00 51.34 93 CYS A CA 1
ATOM 693 C C . CYS A 1 93 ? 10.332 -20.126 -15.414 1.00 51.34 93 CYS A C 1
ATOM 695 O O . CYS A 1 93 ? 11.136 -20.309 -16.326 1.00 51.34 93 CYS A O 1
ATOM 697 N N . LYS A 1 94 ? 10.692 -20.260 -14.130 1.00 52.28 94 LYS A N 1
ATOM 698 C CA . LYS A 1 94 ? 12.036 -20.676 -13.690 1.00 52.28 94 LYS A CA 1
ATOM 699 C C . LYS A 1 94 ? 12.310 -22.159 -13.933 1.00 52.28 94 LYS A C 1
ATOM 701 O O . LYS A 1 94 ? 13.426 -22.504 -14.306 1.00 52.28 94 LYS A O 1
ATOM 706 N N . THR A 1 95 ? 11.320 -23.034 -13.744 1.00 50.75 95 THR A N 1
ATOM 707 C CA . THR A 1 95 ? 11.513 -24.488 -13.911 1.00 50.75 95 THR A CA 1
ATOM 708 C C . THR A 1 95 ? 11.534 -24.936 -15.374 1.00 50.75 95 THR A C 1
ATOM 710 O O . THR A 1 95 ? 12.042 -26.010 -15.661 1.00 50.75 95 THR A O 1
ATOM 713 N N . LYS A 1 96 ? 11.019 -24.127 -16.313 1.00 47.47 96 LYS A N 1
ATOM 714 C CA . LYS A 1 96 ? 11.018 -24.438 -17.757 1.00 47.47 96 LYS A CA 1
ATOM 715 C C . LYS A 1 96 ? 12.309 -24.073 -18.506 1.00 47.47 96 LYS A C 1
ATOM 717 O O . LYS A 1 96 ? 12.371 -24.294 -19.711 1.00 47.47 96 LYS A O 1
ATOM 722 N N . ILE A 1 97 ? 13.296 -23.484 -17.827 1.00 52.88 97 ILE A N 1
ATOM 723 C CA . ILE A 1 97 ? 14.596 -23.098 -18.415 1.00 52.88 97 ILE A CA 1
ATOM 724 C C . ILE A 1 97 ? 15.696 -24.145 -18.115 1.00 52.88 97 ILE A C 1
ATOM 726 O O . ILE A 1 97 ? 16.839 -23.969 -18.529 1.00 52.88 97 ILE A O 1
ATOM 730 N N . LEU A 1 98 ? 15.364 -25.257 -17.449 1.00 47.59 98 LEU A N 1
ATOM 731 C CA . LEU A 1 98 ? 16.266 -26.399 -17.246 1.00 47.59 98 LEU A CA 1
ATOM 732 C C . LEU A 1 98 ? 15.880 -27.578 -18.141 1.00 47.59 98 LEU A C 1
ATOM 734 O O . LEU A 1 98 ? 14.669 -27.888 -18.204 1.00 47.59 98 LEU A O 1
#

Secondary structure (DSSP, 8-state):
----------HHHHHHHHH-TTS------------------TTS-----HHHHHHHHHHHHHHSTTTTTTS-HHHHHHHHHHHHHHHHHHHHHHHTT-

Radius of gyration: 31.97 Å; chains: 1; bounding box: 40×92×34 Å

pLDDT: mean 73.01, std 16.68, range [40.0, 95.62]

Foldseek 3Di:
DDDDDPPPDDPVRVVVQVVDPPDPPPDDDPDPPPPPPPDADPPHDDPDDPVVVVVVLVVVLVVDPCSCVPPDVVVVVVVVVVVVVVVVVVVVVVVVVD

Organism: Brassica cretica (NCBI:txid69181)